Protein AF-A0A372QN12-F1 (afdb_monomer)

Radius of gyration: 16.67 Å; Cα contacts (8 Å, |Δi|>4): 231; chains: 1; bounding box: 39×37×42 Å

Sequence (155 aa):
MDAFFTNRSFSIEQLLEKCEKRAGGKKEFEKINFIVARPIGDNMINAGVFLIRNSDWARDFLRNGVQSRYDRANTGMREQQAMRDAIQLPNWKPNVLYLNRDDHTINTFPDRYIRGDFIVHYAPELGCPADPVLKGLSKLKMLEENPNANITLPF

Nearest PDB structures (foldseek):
  1n34-assembly1_G  TM=2.521E-01  e=4.345E+00  Thermus thermophilus

pLDDT: mean 91.07, std 6.33, range [67.12, 98.31]

Secondary structure (DSSP, 8-state):
--EEES-TTS-HHHHHHHHHHHHTSHHHHTT--EEEEE-TT-S--EEEEEEE-SSHHHHHIIIIIIGGGGGGTTSTTHHHHHHHHHTTSTTTGGGEEEEETT-TTT-B-GGG--TT-SEEE---SSS--HHHHHHHHHHHHHHHH-TT-------

Solvent-accessible surface area (backbone atoms only — not comparable to full-atom values): 8788 Å² total; per-residue (Å²): 134,50,61,48,78,69,25,86,87,63,50,72,64,61,48,49,53,54,51,21,57,73,51,71,28,65,82,48,32,72,57,45,42,36,38,36,34,22,46,68,100,50,93,53,51,45,67,92,43,67,51,70,46,95,46,71,67,48,56,46,40,50,55,67,34,30,56,67,35,55,80,22,70,87,37,88,65,20,67,38,44,20,43,42,61,32,46,68,37,84,91,43,32,83,26,49,45,70,38,58,60,58,34,48,73,55,48,21,46,35,82,70,61,55,94,76,35,31,24,39,34,60,80,65,96,72,79,81,62,57,68,37,47,54,52,33,52,52,52,52,53,48,37,76,79,34,76,81,63,88,76,81,37,58,114

Structure (mmCIF, N/CA/C/O backbone):
data_AF-A0A372QN12-F1
#
_entry.id   AF-A0A372QN12-F1
#
loop_
_atom_site.group_PDB
_atom_site.id
_atom_site.type_symbol
_atom_site.label_atom_id
_atom_site.label_alt_id
_atom_site.label_comp_id
_atom_site.label_asym_id
_atom_site.label_entity_id
_atom_site.label_seq_id
_atom_site.pdbx_PDB_ins_code
_atom_site.Cartn_x
_atom_site.Cartn_y
_atom_site.Cartn_z
_atom_site.occupancy
_atom_site.B_iso_or_equiv
_atom_site.auth_seq_id
_atom_site.auth_comp_id
_atom_site.auth_asym_id
_atom_site.auth_atom_id
_atom_site.pdbx_PDB_model_num
ATOM 1 N N . MET A 1 1 ? -2.305 5.601 -15.644 1.00 67.12 1 MET A N 1
ATOM 2 C CA . MET A 1 1 ? -1.976 4.511 -14.709 1.00 67.12 1 MET A CA 1
ATOM 3 C C . MET A 1 1 ? -0.519 4.683 -14.359 1.00 67.12 1 MET A C 1
ATOM 5 O O . MET A 1 1 ? 0.285 4.793 -15.274 1.00 67.12 1 MET A O 1
ATOM 9 N N . ASP A 1 2 ? -0.217 4.797 -13.080 1.00 89.81 2 ASP A N 1
ATOM 10 C CA . ASP A 1 2 ? 1.099 5.136 -12.542 1.00 89.81 2 ASP A CA 1
ATOM 11 C C . ASP A 1 2 ? 1.662 4.038 -11.621 1.00 89.81 2 ASP A C 1
ATOM 13 O O . ASP A 1 2 ? 2.842 4.050 -11.295 1.00 89.81 2 ASP A O 1
ATOM 17 N N . ALA A 1 3 ? 0.872 3.009 -11.306 1.00 93.25 3 ALA A N 1
ATOM 18 C CA . ALA A 1 3 ? 1.341 1.751 -10.734 1.00 93.25 3 ALA A CA 1
ATOM 19 C C . ALA A 1 3 ? 1.125 0.569 -11.690 1.00 93.25 3 ALA A C 1
ATOM 21 O O . ALA A 1 3 ? 0.107 0.499 -12.381 1.00 93.25 3 ALA A O 1
ATOM 22 N N . PHE A 1 4 ? 2.060 -0.382 -11.721 1.00 92.12 4 PHE A N 1
ATOM 23 C CA . PHE A 1 4 ? 1.946 -1.596 -12.533 1.00 92.12 4 PHE A CA 1
ATOM 24 C C . PHE A 1 4 ? 2.614 -2.808 -11.879 1.00 92.12 4 PHE A C 1
ATOM 26 O O . PHE A 1 4 ? 3.559 -2.685 -11.099 1.00 92.12 4 PHE A O 1
ATOM 33 N N . PHE A 1 5 ? 2.136 -4.001 -12.240 1.00 92.81 5 PHE A N 1
ATOM 34 C CA . PHE A 1 5 ? 2.718 -5.268 -11.801 1.00 92.81 5 PHE A CA 1
ATOM 35 C C . PHE A 1 5 ? 4.036 -5.554 -12.527 1.00 92.81 5 PHE A C 1
ATOM 37 O O . PHE A 1 5 ? 4.080 -5.581 -13.760 1.00 92.81 5 PHE A O 1
ATOM 44 N N . THR A 1 6 ? 5.090 -5.822 -11.761 1.00 92.25 6 THR A N 1
ATOM 45 C CA . THR A 1 6 ? 6.435 -6.143 -12.261 1.00 92.25 6 THR A CA 1
ATOM 46 C C . THR A 1 6 ? 6.765 -7.624 -12.159 1.00 92.25 6 THR A C 1
ATOM 48 O O . THR A 1 6 ? 7.463 -8.157 -13.019 1.00 92.25 6 THR A O 1
ATOM 51 N N . ASN A 1 7 ? 6.214 -8.318 -11.163 1.00 91.25 7 ASN A N 1
ATOM 52 C CA . ASN A 1 7 ? 6.353 -9.763 -11.010 1.00 91.25 7 ASN A CA 1
ATOM 53 C C . ASN A 1 7 ? 5.021 -10.462 -11.299 1.00 91.25 7 ASN A C 1
ATOM 55 O O . ASN A 1 7 ? 4.181 -10.618 -10.416 1.00 91.25 7 ASN A O 1
ATOM 59 N N . ARG A 1 8 ? 4.838 -10.904 -12.547 1.00 87.69 8 ARG A N 1
ATOM 60 C CA . ARG A 1 8 ? 3.616 -11.599 -12.995 1.00 87.69 8 ARG A CA 1
ATOM 61 C C . ARG A 1 8 ? 3.500 -13.042 -12.497 1.00 87.69 8 ARG A C 1
ATOM 63 O O . ARG A 1 8 ? 2.433 -13.631 -12.618 1.00 87.69 8 ARG A O 1
ATOM 70 N N . SER A 1 9 ? 4.578 -13.602 -11.952 1.00 90.00 9 SER A N 1
ATOM 71 C CA . SER A 1 9 ? 4.576 -14.942 -11.356 1.00 90.00 9 SER A CA 1
ATOM 72 C C . SER A 1 9 ? 4.168 -14.927 -9.882 1.00 90.00 9 SER A C 1
ATOM 74 O O . SER A 1 9 ? 3.930 -15.990 -9.315 1.00 90.00 9 SER A O 1
ATOM 76 N N . PHE A 1 10 ? 4.116 -13.747 -9.254 1.00 91.81 10 PHE A N 1
ATOM 77 C CA . PHE A 1 10 ? 3.639 -13.579 -7.886 1.00 91.81 10 PHE A CA 1
ATOM 78 C C . PHE A 1 10 ? 2.133 -13.308 -7.890 1.00 91.81 10 PHE A C 1
ATOM 80 O O . PHE A 1 10 ? 1.663 -12.446 -8.630 1.00 91.81 10 PHE A O 1
ATOM 87 N N . SER A 1 11 ? 1.370 -14.051 -7.090 1.00 93.62 11 SER A N 1
ATOM 88 C CA . SER A 1 11 ? -0.092 -13.931 -7.051 1.00 93.62 11 SER A CA 1
ATOM 89 C C . SER A 1 11 ? -0.590 -13.109 -5.858 1.00 93.62 11 SER A C 1
ATOM 91 O O . SER A 1 11 ? 0.124 -12.886 -4.876 1.00 93.62 11 SER A O 1
ATOM 93 N N . ILE A 1 12 ? -1.854 -12.678 -5.919 1.00 92.62 12 ILE A N 1
ATOM 94 C CA . ILE A 1 12 ? -2.515 -11.992 -4.799 1.00 92.62 12 ILE A CA 1
ATOM 95 C C . ILE A 1 12 ? -2.664 -12.928 -3.591 1.00 92.62 12 ILE A C 1
ATOM 97 O O . ILE A 1 12 ? -2.539 -12.490 -2.453 1.00 92.62 12 ILE A O 1
ATOM 101 N N . GLU A 1 13 ? -2.863 -14.223 -3.805 1.00 95.44 13 GLU A N 1
ATOM 102 C CA . GLU A 1 13 ? -2.923 -15.225 -2.738 1.00 95.44 13 GLU A CA 1
ATOM 103 C C . GLU A 1 13 ? -1.578 -15.326 -2.012 1.00 95.44 13 GLU A C 1
ATOM 105 O O . GLU A 1 13 ? -1.532 -15.248 -0.786 1.00 95.44 13 GLU A O 1
ATOM 110 N N . GLN A 1 14 ? -0.468 -15.389 -2.754 1.00 95.31 14 GLN A N 1
ATOM 111 C CA . GLN A 1 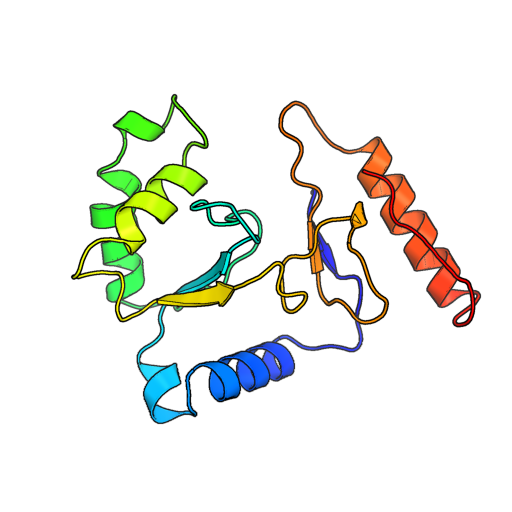14 ? 0.875 -15.397 -2.165 1.00 95.31 14 GLN A CA 1
ATOM 112 C C . GLN A 1 14 ? 1.185 -14.094 -1.416 1.00 95.31 14 GLN A C 1
ATOM 1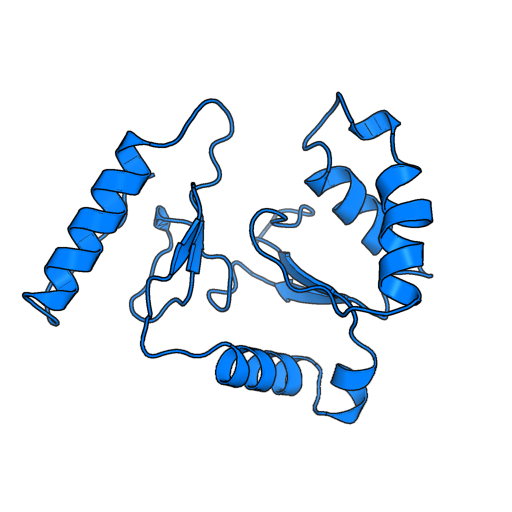14 O O . GLN A 1 14 ? 1.870 -14.102 -0.387 1.00 95.31 14 GLN A O 1
ATOM 119 N N . LEU A 1 15 ? 0.677 -12.961 -1.908 1.00 94.19 15 LEU A N 1
ATOM 120 C CA . LEU A 1 15 ? 0.717 -11.692 -1.191 1.00 94.19 15 LEU A CA 1
ATOM 121 C C . LEU A 1 15 ? -0.030 -11.789 0.150 1.00 94.19 15 LEU A C 1
ATOM 123 O O . LEU A 1 15 ? 0.532 -11.445 1.192 1.00 94.19 15 LEU A O 1
ATOM 127 N N . LEU A 1 16 ? -1.267 -12.286 0.141 1.00 95.50 16 LEU A N 1
ATOM 128 C CA . LEU A 1 16 ? -2.079 -12.437 1.348 1.00 95.50 16 LEU A CA 1
ATOM 129 C C . LEU A 1 16 ? -1.426 -13.389 2.357 1.00 95.50 16 LEU A C 1
ATOM 131 O O . LEU A 1 16 ? -1.386 -13.066 3.540 1.00 95.50 16 LEU A O 1
ATOM 135 N N . GLU A 1 17 ? -0.818 -14.490 1.909 1.00 95.94 17 GLU A N 1
ATOM 136 C CA . GLU A 1 17 ? -0.041 -15.391 2.772 1.00 95.94 17 GLU A CA 1
ATOM 137 C C . GLU A 1 17 ? 1.152 -14.686 3.436 1.00 95.94 17 GLU A C 1
ATOM 139 O O . GLU A 1 17 ? 1.435 -14.898 4.621 1.00 95.94 17 GLU A O 1
ATOM 144 N N . LYS A 1 18 ? 1.870 -13.822 2.701 1.00 94.31 18 LYS A N 1
ATOM 145 C CA . LYS A 1 18 ? 2.947 -13.003 3.284 1.00 94.31 18 LYS A CA 1
ATOM 146 C C . LYS A 1 18 ? 2.399 -12.026 4.322 1.00 94.31 18 LYS A C 1
ATOM 148 O O . LYS A 1 18 ? 3.007 -11.870 5.383 1.00 94.31 18 LYS A O 1
ATOM 153 N N . CYS A 1 19 ? 1.275 -11.373 4.037 1.00 95.44 19 CYS A N 1
ATOM 154 C CA . CYS A 1 19 ? 0.617 -10.467 4.975 1.00 95.44 19 CYS A CA 1
ATOM 155 C C . CYS A 1 19 ? 0.123 -11.199 6.229 1.00 95.44 19 CYS A C 1
ATOM 157 O O . CYS A 1 19 ? 0.317 -10.692 7.332 1.00 95.44 19 CYS A O 1
ATOM 159 N N . GLU A 1 20 ? -0.424 -12.407 6.085 1.00 97.06 20 GLU A N 1
ATOM 160 C CA . GLU A 1 20 ? -0.851 -13.247 7.204 1.00 97.06 20 GLU A CA 1
ATOM 161 C C . GLU A 1 20 ? 0.324 -13.575 8.129 1.00 97.06 20 GLU A C 1
ATOM 163 O O . GLU A 1 20 ? 0.251 -13.351 9.339 1.00 97.06 20 GLU A O 1
ATOM 168 N N . LYS A 1 21 ? 1.445 -14.037 7.561 1.00 95.38 21 LYS A N 1
ATOM 169 C CA . LYS A 1 21 ? 2.668 -14.319 8.329 1.00 95.38 21 LYS A CA 1
ATOM 170 C C . LYS A 1 21 ? 3.157 -13.079 9.080 1.00 95.38 21 LYS A C 1
ATOM 172 O O . LYS A 1 21 ? 3.487 -13.170 10.259 1.00 95.38 21 LYS A O 1
ATOM 177 N N . ARG A 1 22 ? 3.155 -11.910 8.429 1.00 93.56 22 ARG A N 1
ATOM 178 C CA . ARG A 1 22 ? 3.564 -10.628 9.036 1.00 93.56 22 ARG A CA 1
ATOM 179 C C . ARG A 1 22 ? 2.626 -10.152 10.141 1.00 93.56 22 ARG A C 1
ATOM 181 O O . ARG A 1 22 ? 3.092 -9.526 11.086 1.00 93.56 22 ARG A O 1
ATOM 188 N N . ALA A 1 23 ? 1.332 -10.439 10.032 1.00 95.06 23 ALA A N 1
ATOM 189 C CA . ALA A 1 23 ? 0.352 -10.103 11.059 1.00 95.06 23 ALA A CA 1
ATOM 190 C C . ALA A 1 23 ? 0.489 -10.970 12.326 1.00 95.06 23 ALA A C 1
ATOM 192 O O . ALA A 1 23 ? -0.131 -10.651 13.334 1.00 95.06 23 ALA A O 1
ATOM 193 N N . GLY A 1 24 ? 1.296 -12.039 12.298 1.00 96.38 24 GLY A N 1
ATOM 194 C CA . GLY A 1 24 ? 1.424 -12.999 13.401 1.00 96.38 24 GLY A CA 1
ATOM 195 C C . GLY A 1 24 ? 0.593 -14.273 13.210 1.00 96.38 24 GLY A C 1
ATOM 196 O O . GLY A 1 24 ? 0.359 -15.002 14.172 1.00 96.38 24 GLY A O 1
ATOM 197 N N . GLY A 1 25 ? 0.158 -14.555 11.979 1.00 97.44 25 GLY A N 1
ATOM 198 C CA . GLY A 1 25 ? -0.621 -15.737 11.610 1.00 97.44 25 GLY A CA 1
ATOM 199 C C . GLY A 1 25 ? -2.117 -15.461 11.441 1.00 97.44 25 GLY A C 1
ATOM 200 O O . GLY A 1 25 ? -2.617 -14.375 11.741 1.00 97.44 25 GLY A O 1
ATOM 201 N N . LYS A 1 26 ? -2.842 -16.482 10.967 1.00 97.44 26 LYS A N 1
ATOM 202 C CA . LYS A 1 26 ? -4.255 -16.407 10.562 1.00 97.44 26 LYS A CA 1
ATOM 203 C C . LYS A 1 26 ? -5.173 -15.654 11.526 1.00 97.44 26 LYS A C 1
ATOM 205 O O . LYS A 1 26 ? -5.888 -14.754 11.103 1.00 97.44 26 LYS A O 1
ATOM 210 N N . LYS A 1 27 ? -5.132 -15.979 12.824 1.00 97.69 27 LYS A N 1
ATOM 211 C CA . LYS A 1 27 ? -6.024 -15.373 13.834 1.00 97.69 27 LYS A CA 1
ATOM 212 C C . LYS A 1 27 ? -5.836 -13.862 13.978 1.00 97.69 27 LYS A C 1
ATOM 214 O O . LYS A 1 27 ? -6.807 -13.145 14.201 1.00 97.69 27 LYS A O 1
ATOM 219 N N . GLU A 1 28 ? -4.604 -13.375 13.872 1.00 97.69 28 GLU A N 1
ATOM 220 C CA . GLU A 1 28 ? -4.332 -11.937 13.930 1.00 97.69 28 GLU A CA 1
ATOM 221 C C . GLU A 1 28 ? -4.665 -11.271 12.594 1.00 97.69 28 GLU A C 1
ATOM 223 O O . GLU A 1 28 ? -5.274 -10.204 12.565 1.00 97.69 28 GLU A O 1
ATOM 228 N N . PHE A 1 29 ? -4.375 -11.946 11.480 1.00 97.75 29 PHE A N 1
ATOM 229 C CA . PHE A 1 29 ? -4.716 -11.460 10.147 1.00 97.75 29 PHE A CA 1
ATOM 230 C C . PHE A 1 29 ? -6.227 -11.315 9.919 1.00 97.75 29 PHE A C 1
ATOM 232 O O . PHE A 1 29 ? -6.679 -10.368 9.277 1.00 97.75 29 PHE A O 1
ATOM 239 N N . GLU A 1 30 ? -7.044 -12.191 10.503 1.00 96.94 30 GLU A N 1
ATOM 240 C CA . GLU A 1 30 ? -8.506 -12.088 10.473 1.00 96.94 30 GLU A CA 1
ATOM 241 C C . GLU A 1 30 ? -9.023 -10.776 11.088 1.00 96.94 30 GLU A C 1
ATOM 243 O O . GLU A 1 30 ? -10.086 -10.307 10.679 1.00 96.94 30 GLU A O 1
ATOM 248 N N . LYS A 1 31 ? -8.258 -10.129 11.977 1.00 97.38 31 LYS A N 1
ATOM 249 C CA . LYS A 1 31 ? -8.590 -8.818 12.560 1.00 97.38 31 LYS A CA 1
ATOM 250 C C . LYS A 1 31 ? -8.175 -7.644 11.664 1.00 97.38 31 LYS A C 1
ATOM 252 O O . LYS A 1 31 ? -8.663 -6.533 11.858 1.00 97.38 31 LYS A O 1
ATOM 257 N N . ILE A 1 32 ? -7.293 -7.857 10.688 1.00 98.31 32 ILE A N 1
ATOM 258 C CA . ILE A 1 32 ? -6.796 -6.806 9.795 1.00 98.31 32 ILE A CA 1
ATOM 259 C C . ILE A 1 32 ? -7.808 -6.525 8.681 1.00 98.31 32 ILE A C 1
ATOM 261 O O . ILE A 1 32 ? -8.190 -7.414 7.919 1.00 98.31 32 ILE A O 1
ATOM 265 N N . ASN A 1 33 ? -8.202 -5.261 8.549 1.00 98.25 33 ASN A N 1
ATOM 266 C CA . ASN A 1 33 ? -9.095 -4.782 7.495 1.00 98.25 33 ASN A CA 1
ATOM 267 C C . ASN A 1 33 ? -8.385 -3.908 6.458 1.00 98.25 33 ASN A C 1
ATOM 269 O O . ASN A 1 33 ? -8.903 -3.766 5.354 1.00 98.25 33 ASN A O 1
ATOM 273 N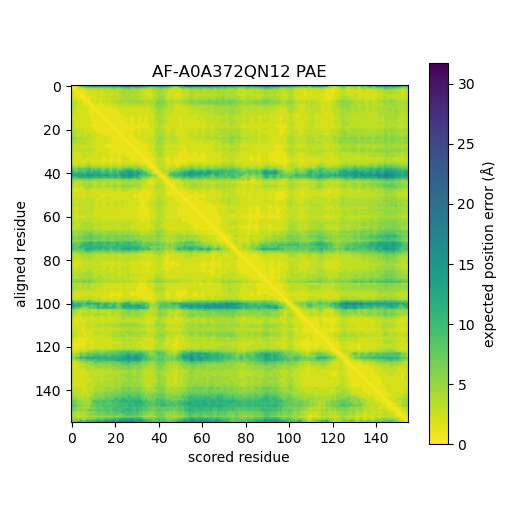 N . PHE A 1 34 ? -7.224 -3.340 6.785 1.00 97.94 34 PHE A N 1
ATOM 274 C CA . PHE A 1 34 ? -6.498 -2.434 5.901 1.00 97.94 34 PHE A CA 1
ATOM 275 C C . PHE A 1 34 ? -5.003 -2.754 5.898 1.00 97.94 34 PHE A C 1
ATOM 277 O O . PHE A 1 34 ? -4.393 -2.883 6.958 1.00 97.94 34 PHE A O 1
ATOM 284 N N . ILE A 1 35 ? -4.413 -2.899 4.714 1.00 96.75 35 ILE A N 1
ATOM 285 C CA . ILE A 1 35 ? -2.989 -3.190 4.523 1.00 96.75 35 ILE A CA 1
ATOM 286 C C . ILE A 1 35 ? -2.407 -2.100 3.639 1.00 96.75 35 ILE A C 1
ATOM 288 O O . ILE A 1 35 ? -2.868 -1.909 2.513 1.00 96.75 35 ILE A O 1
ATOM 292 N N . VAL A 1 36 ? -1.390 -1.404 4.137 1.00 95.19 36 VAL A N 1
ATOM 293 C CA . VAL A 1 36 ? -0.820 -0.250 3.442 1.00 95.19 36 VAL A CA 1
ATOM 294 C C . VAL A 1 36 ? 0.681 -0.135 3.680 1.00 95.19 36 VAL A C 1
ATOM 296 O O . VAL A 1 36 ? 1.180 -0.462 4.761 1.00 95.19 36 VAL A O 1
ATOM 299 N N . ALA A 1 37 ? 1.408 0.327 2.664 1.00 92.25 37 ALA A N 1
ATOM 300 C CA . ALA A 1 37 ? 2.836 0.594 2.767 1.00 92.25 37 ALA A CA 1
ATOM 301 C C . ALA A 1 37 ? 3.116 1.903 3.514 1.00 92.25 37 ALA A C 1
ATOM 303 O O . ALA A 1 37 ? 2.407 2.899 3.348 1.00 92.25 37 ALA A O 1
ATOM 304 N N . ARG A 1 38 ? 4.174 1.895 4.331 1.00 88.69 38 ARG A N 1
ATOM 305 C CA . ARG A 1 38 ? 4.673 3.073 5.045 1.00 88.69 38 ARG A CA 1
ATOM 306 C C . ARG A 1 38 ? 6.177 3.257 4.787 1.00 88.69 38 ARG A C 1
ATOM 308 O O . ARG A 1 38 ? 6.955 2.408 5.248 1.00 88.69 38 ARG A O 1
ATOM 315 N N . PRO A 1 39 ? 6.584 4.327 4.080 1.00 79.44 39 PRO A N 1
ATOM 316 C CA . PRO A 1 39 ? 7.984 4.563 3.750 1.00 79.44 39 PRO A CA 1
ATOM 317 C C . PRO A 1 39 ? 8.895 4.786 4.969 1.00 79.44 39 PRO A C 1
ATOM 319 O O . PRO A 1 39 ? 8.430 5.097 6.069 1.00 79.44 39 PRO A O 1
ATOM 322 N N . ILE A 1 40 ? 10.209 4.587 4.798 1.00 74.44 40 ILE A N 1
ATOM 323 C CA . ILE A 1 40 ? 11.205 4.879 5.848 1.00 74.44 40 ILE A CA 1
ATOM 324 C C . ILE A 1 40 ? 11.279 6.388 6.091 1.00 74.44 40 ILE A C 1
ATOM 326 O O . ILE A 1 40 ? 11.392 7.170 5.154 1.00 74.44 40 ILE A O 1
ATOM 330 N N . GLY A 1 41 ? 11.292 6.793 7.366 1.00 67.38 41 GLY A N 1
ATOM 331 C CA . GLY A 1 41 ? 11.560 8.182 7.760 1.00 67.38 41 GLY A CA 1
ATOM 332 C C . GLY A 1 41 ? 10.399 9.151 7.527 1.00 67.38 41 GLY A C 1
ATOM 333 O O . GLY A 1 41 ? 10.515 10.315 7.897 1.00 67.38 41 GLY A O 1
ATOM 334 N N . ASP A 1 42 ? 9.278 8.668 6.993 1.00 71.69 42 ASP A N 1
ATOM 335 C CA . ASP A 1 42 ? 8.070 9.447 6.758 1.00 71.69 42 ASP A CA 1
ATOM 336 C C . ASP A 1 42 ? 6.909 8.900 7.610 1.00 71.69 42 ASP A C 1
ATOM 338 O O . ASP A 1 42 ? 6.728 7.691 7.788 1.00 71.69 42 ASP A O 1
ATOM 342 N N . ASN A 1 43 ? 6.126 9.811 8.190 1.00 75.56 43 ASN A N 1
ATOM 343 C CA . ASN A 1 43 ? 4.903 9.465 8.910 1.00 75.56 43 ASN A CA 1
ATOM 344 C C . ASN A 1 43 ? 3.709 9.231 7.969 1.00 75.56 43 ASN A C 1
ATOM 346 O O . ASN A 1 43 ? 2.639 8.828 8.439 1.00 75.56 43 ASN A O 1
ATOM 350 N N . MET A 1 44 ? 3.891 9.484 6.673 1.00 86.81 44 MET A N 1
ATOM 351 C CA . MET A 1 44 ? 2.916 9.250 5.623 1.00 86.81 44 MET A CA 1
ATOM 352 C C . MET A 1 44 ? 2.786 7.767 5.280 1.00 86.81 44 MET A C 1
ATOM 354 O O . MET A 1 44 ? 3.672 6.967 5.546 1.00 86.81 44 MET A O 1
ATOM 358 N N . ILE A 1 45 ? 1.662 7.392 4.682 1.00 91.44 45 ILE A N 1
ATOM 359 C CA . ILE A 1 45 ? 1.467 6.097 4.014 1.00 91.44 45 ILE A CA 1
ATOM 360 C C . ILE A 1 45 ? 1.561 6.295 2.502 1.00 91.44 45 ILE A C 1
ATOM 362 O O . ILE A 1 45 ? 1.439 7.425 2.046 1.00 91.44 45 ILE A O 1
ATOM 366 N N . ASN A 1 46 ? 1.695 5.220 1.727 1.00 88.19 46 ASN A N 1
ATOM 367 C CA . ASN A 1 46 ? 1.470 5.274 0.283 1.00 88.19 46 ASN A CA 1
ATOM 368 C C . ASN A 1 46 ? 0.071 4.730 -0.044 1.00 88.19 46 ASN A C 1
ATOM 370 O O . ASN A 1 46 ? -0.167 3.525 0.044 1.00 88.19 46 ASN A O 1
ATOM 374 N N . ALA A 1 47 ? -0.854 5.626 -0.393 1.00 87.12 47 ALA A N 1
ATOM 375 C CA . ALA A 1 47 ? -2.248 5.286 -0.674 1.00 87.12 47 ALA A CA 1
ATOM 376 C C . ALA A 1 47 ? -2.520 4.956 -2.154 1.00 87.12 47 ALA A C 1
ATOM 378 O O . ALA A 1 47 ? -3.651 4.616 -2.488 1.00 87.12 47 ALA A O 1
ATOM 379 N N . GLY A 1 48 ? -1.517 5.003 -3.038 1.00 90.00 48 GLY A N 1
ATOM 380 C CA . GLY A 1 48 ? -1.713 4.615 -4.442 1.00 90.00 48 GLY A CA 1
ATOM 381 C C . GLY A 1 48 ? -1.893 3.107 -4.637 1.00 90.00 48 GLY A C 1
ATOM 382 O O . GLY A 1 48 ? -2.558 2.680 -5.577 1.00 90.00 48 GLY A O 1
ATOM 383 N N . VAL A 1 49 ? -1.363 2.288 -3.718 1.00 92.88 49 VAL A N 1
ATOM 384 C CA . VAL A 1 49 ? -1.592 0.835 -3.691 1.00 92.88 49 VAL A CA 1
ATOM 385 C C . VAL A 1 49 ? -1.779 0.367 -2.252 1.00 92.88 49 VAL A C 1
ATOM 387 O O . VAL A 1 49 ? -0.864 0.463 -1.431 1.00 92.88 49 VAL A O 1
ATOM 390 N N . PHE A 1 50 ? -2.960 -0.173 -1.960 1.00 95.19 50 PHE A N 1
ATOM 391 C CA . PHE A 1 50 ? -3.325 -0.760 -0.671 1.00 95.19 50 PHE A CA 1
ATOM 392 C C . PHE A 1 50 ? -4.340 -1.892 -0.856 1.00 95.19 50 PHE A C 1
ATOM 394 O O . PHE A 1 50 ? -4.950 -2.032 -1.916 1.00 95.19 50 PHE A O 1
ATOM 401 N N . LEU A 1 51 ? -4.565 -2.674 0.201 1.00 96.75 51 LEU A N 1
ATOM 402 C CA . LEU A 1 51 ? -5.656 -3.647 0.268 1.00 96.75 51 LEU A CA 1
ATOM 403 C C . LEU A 1 51 ? -6.629 -3.255 1.375 1.00 96.75 51 LEU A C 1
ATOM 405 O O . LEU A 1 51 ? -6.214 -2.956 2.495 1.00 96.75 51 LEU A O 1
ATOM 409 N N . ILE A 1 52 ? -7.925 -3.300 1.076 1.00 97.56 52 ILE A N 1
ATOM 410 C CA . ILE A 1 52 ? -8.985 -3.084 2.058 1.00 97.56 52 ILE A CA 1
ATOM 411 C C . ILE A 1 52 ? -10.000 -4.223 1.982 1.00 97.56 52 ILE A C 1
ATOM 413 O O . ILE A 1 52 ? -10.485 -4.580 0.908 1.00 97.56 52 ILE A O 1
ATOM 417 N N . ARG A 1 53 ? -10.304 -4.830 3.129 1.00 97.44 53 ARG A N 1
ATOM 418 C CA . ARG A 1 53 ? -11.312 -5.885 3.230 1.00 97.44 53 ARG A CA 1
ATOM 419 C C . ARG A 1 53 ? -12.695 -5.267 3.055 1.00 97.44 53 ARG A C 1
ATOM 421 O O . ARG A 1 53 ? -12.998 -4.252 3.670 1.00 97.44 53 ARG A O 1
ATOM 428 N N . ASN A 1 54 ? -13.568 -5.908 2.283 1.00 97.81 54 ASN A N 1
ATOM 429 C CA . ASN A 1 54 ? -14.983 -5.545 2.284 1.00 97.81 54 ASN A CA 1
ATOM 430 C C . ASN A 1 54 ? -15.613 -5.965 3.622 1.00 97.81 54 ASN A C 1
ATOM 432 O O . ASN A 1 54 ? -15.887 -7.144 3.841 1.00 97.81 54 ASN A O 1
ATOM 436 N N . SER A 1 55 ? -15.783 -5.009 4.530 1.00 97.62 55 SER A N 1
ATOM 437 C CA . SER A 1 55 ? -16.319 -5.219 5.874 1.00 97.62 55 SER A CA 1
ATOM 438 C C . SER A 1 55 ? -17.048 -3.972 6.371 1.00 97.62 55 SER A C 1
ATOM 440 O O . SER A 1 55 ? -16.879 -2.879 5.821 1.00 97.62 55 SER A O 1
ATOM 442 N N . ASP A 1 56 ? -17.834 -4.118 7.439 1.00 98.00 56 ASP A N 1
ATOM 443 C CA . ASP A 1 56 ? -18.473 -2.973 8.098 1.00 98.00 56 ASP A CA 1
ATOM 444 C C . ASP A 1 56 ? -17.435 -1.982 8.626 1.00 98.00 56 ASP A C 1
ATOM 446 O O . ASP A 1 56 ? -17.607 -0.776 8.470 1.00 98.00 56 ASP A O 1
ATOM 450 N N . TRP A 1 57 ? -16.302 -2.488 9.128 1.00 97.81 57 TRP A N 1
ATOM 451 C CA . TRP A 1 57 ? -15.164 -1.658 9.521 1.00 97.81 57 TRP A CA 1
ATOM 452 C C . TRP A 1 57 ? -14.681 -0.779 8.366 1.00 97.81 57 TRP A C 1
ATOM 454 O O . TRP A 1 57 ? -14.472 0.411 8.560 1.00 97.81 57 TRP A O 1
ATOM 464 N N . ALA A 1 58 ? -14.527 -1.328 7.155 1.00 97.94 58 ALA A N 1
ATOM 465 C CA . ALA A 1 58 ? -14.033 -0.561 6.010 1.00 97.94 58 ALA A CA 1
ATOM 466 C C . ALA A 1 58 ? -15.031 0.510 5.561 1.00 97.94 58 ALA A C 1
ATOM 468 O O . ALA A 1 58 ? -14.639 1.627 5.227 1.00 97.94 58 ALA A O 1
ATOM 469 N N . ARG A 1 59 ? -16.329 0.188 5.586 1.00 98.12 59 ARG A N 1
ATOM 470 C CA . ARG A 1 59 ? -17.397 1.150 5.276 1.00 98.12 59 ARG A CA 1
ATOM 471 C C . ARG A 1 59 ? -17.404 2.302 6.276 1.00 98.12 59 ARG A C 1
ATOM 473 O O . ARG A 1 59 ? -17.494 3.459 5.868 1.00 98.12 59 ARG A O 1
ATOM 480 N N . ASP A 1 60 ? -17.277 1.979 7.560 1.00 98.00 60 ASP A N 1
ATOM 481 C CA . ASP A 1 60 ? -17.218 2.956 8.642 1.00 98.00 60 ASP A CA 1
ATOM 482 C C . ASP A 1 60 ? -15.931 3.793 8.571 1.00 98.00 60 ASP A C 1
ATOM 484 O O . ASP A 1 60 ? -15.983 5.018 8.642 1.00 98.00 60 ASP A O 1
ATOM 488 N N . PHE A 1 61 ? -14.784 3.166 8.302 1.00 97.56 61 PHE A N 1
ATOM 489 C CA . PHE A 1 61 ? -13.501 3.845 8.115 1.00 97.56 61 PHE A CA 1
ATOM 490 C C . PHE A 1 61 ? -13.558 4.863 6.973 1.00 97.56 61 PHE A C 1
ATOM 492 O O . PHE A 1 61 ? -13.154 6.011 7.151 1.00 97.56 61 PHE A O 1
ATOM 499 N N . LEU A 1 62 ? -14.102 4.490 5.812 1.00 96.50 62 LEU A N 1
ATOM 500 C CA . LEU A 1 62 ? -14.217 5.407 4.676 1.00 96.50 62 LEU A CA 1
ATOM 501 C C . LEU A 1 62 ? -15.168 6.577 4.973 1.00 96.50 62 LEU A C 1
ATOM 503 O O . LEU A 1 62 ? -14.844 7.718 4.646 1.00 96.50 62 LEU A O 1
ATOM 507 N N . ARG A 1 63 ? -16.315 6.320 5.613 1.00 96.38 63 ARG A N 1
ATOM 508 C CA . ARG A 1 63 ? -17.331 7.348 5.896 1.00 96.38 63 ARG A CA 1
ATOM 509 C C . ARG A 1 63 ? -16.955 8.257 7.066 1.00 96.38 63 ARG A C 1
ATOM 511 O O . ARG A 1 63 ? -17.023 9.475 6.963 1.00 96.38 63 ARG A O 1
ATOM 518 N N . ASN A 1 64 ? -16.574 7.671 8.189 1.00 96.38 64 ASN A N 1
ATOM 519 C CA . ASN A 1 64 ? -16.399 8.386 9.450 1.00 96.38 64 ASN A CA 1
ATOM 520 C C . ASN A 1 64 ? -14.924 8.644 9.781 1.00 96.38 64 ASN A C 1
ATOM 522 O O . ASN A 1 64 ? -14.623 9.568 10.535 1.00 96.38 64 ASN A O 1
ATOM 526 N N . GLY A 1 65 ? -13.993 7.887 9.197 1.00 94.75 65 GLY A N 1
ATOM 527 C CA . GLY A 1 65 ? -12.555 8.147 9.290 1.00 94.75 65 GLY A CA 1
ATOM 528 C C . GLY A 1 65 ? -12.045 9.082 8.192 1.00 94.75 65 GLY A C 1
ATOM 529 O O . GLY A 1 65 ? -11.488 10.131 8.493 1.00 94.75 65 GLY A O 1
ATOM 530 N N . VAL A 1 66 ? -12.226 8.709 6.922 1.00 95.12 66 VAL A N 1
ATOM 531 C CA . VAL A 1 66 ? -11.628 9.421 5.777 1.00 95.12 66 VAL A CA 1
ATOM 532 C C . VAL A 1 66 ? -12.476 10.617 5.342 1.00 95.12 66 VAL A C 1
ATOM 534 O O . VAL A 1 66 ? -11.967 11.733 5.294 1.00 95.12 66 VAL A O 1
ATOM 537 N N . GLN A 1 67 ? -13.768 10.425 5.053 1.00 94.25 67 GLN A N 1
ATOM 538 C CA . GLN A 1 67 ? -14.638 11.515 4.577 1.00 94.25 67 GLN A CA 1
ATOM 539 C C . GLN A 1 67 ? -14.869 12.612 5.626 1.00 94.25 67 GLN A C 1
ATOM 541 O O . GLN A 1 67 ? -15.082 13.765 5.257 1.00 94.25 67 GLN A O 1
ATOM 546 N N . SER A 1 68 ? -14.774 12.293 6.921 1.00 92.69 68 SER A N 1
ATOM 547 C CA . SER A 1 68 ? -14.839 13.301 7.991 1.00 92.69 68 SER A CA 1
ATOM 548 C C . SER A 1 68 ? -13.666 14.287 7.946 1.00 92.69 68 SER A C 1
ATOM 550 O O . SER A 1 68 ? -13.779 15.400 8.456 1.00 92.69 68 SER A O 1
ATOM 552 N N . ARG A 1 69 ? -12.565 13.923 7.273 1.00 90.81 69 ARG A N 1
ATOM 553 C CA . ARG A 1 69 ? -11.394 14.772 7.027 1.00 90.81 69 ARG A CA 1
ATOM 554 C C . ARG A 1 69 ? -11.499 15.540 5.716 1.00 90.81 69 ARG A C 1
ATOM 556 O O . ARG A 1 69 ? -10.535 15.655 4.960 1.00 90.81 69 ARG A O 1
ATOM 563 N N . TYR A 1 70 ? -12.681 16.093 5.447 1.00 88.25 70 TYR A N 1
ATOM 564 C CA . TYR A 1 70 ? -12.930 16.924 4.269 1.00 88.25 70 TYR A CA 1
ATOM 565 C C . TYR A 1 70 ? -12.013 18.161 4.218 1.00 88.25 70 TYR A C 1
ATOM 567 O O . TYR A 1 70 ? -11.721 18.665 3.136 1.00 88.25 70 TYR A O 1
ATOM 575 N N . ASP A 1 71 ? -11.472 18.597 5.364 1.00 90.88 71 ASP A N 1
ATOM 576 C CA . ASP A 1 71 ? -10.405 19.606 5.451 1.00 90.88 71 ASP A CA 1
ATOM 577 C C . ASP A 1 71 ? -9.189 19.266 4.572 1.00 90.88 71 ASP A C 1
ATOM 579 O O . ASP A 1 71 ? -8.531 20.155 4.024 1.00 90.88 71 ASP A O 1
ATOM 583 N N . ARG A 1 72 ? -8.918 17.970 4.382 1.00 88.88 72 ARG A N 1
ATOM 584 C CA . ARG A 1 72 ? -7.831 17.466 3.542 1.00 88.88 72 ARG A CA 1
ATOM 585 C C . ARG A 1 72 ? -8.184 17.402 2.061 1.00 88.88 72 ARG A C 1
ATOM 587 O O . ARG A 1 72 ? -7.273 17.304 1.257 1.00 88.88 72 ARG A O 1
ATOM 594 N N . ALA A 1 73 ? -9.449 17.511 1.649 1.00 84.31 73 ALA A N 1
ATOM 595 C CA . ALA A 1 73 ? -9.836 17.322 0.244 1.00 84.31 73 ALA A CA 1
ATOM 596 C C . ALA A 1 73 ? -9.082 18.252 -0.730 1.00 84.31 73 ALA A C 1
ATOM 598 O O . ALA A 1 73 ? -8.759 17.853 -1.846 1.00 84.31 73 ALA A O 1
ATOM 599 N N . ASN A 1 74 ? -8.755 19.469 -0.282 1.00 83.50 74 ASN A N 1
ATOM 600 C CA . ASN A 1 74 ? -8.063 20.481 -1.083 1.00 83.50 74 ASN A CA 1
ATOM 601 C C . ASN A 1 74 ? -6.699 20.898 -0.505 1.00 83.50 74 ASN A C 1
ATOM 603 O O . ASN A 1 74 ? -6.114 21.870 -0.976 1.00 83.50 74 ASN A O 1
ATOM 607 N N . THR A 1 75 ? -6.194 20.212 0.526 1.00 84.50 75 THR A N 1
ATOM 608 C CA . THR A 1 75 ? -4.952 20.596 1.218 1.00 84.50 75 THR A CA 1
ATOM 609 C C . THR A 1 75 ? -4.073 19.387 1.535 1.00 84.50 75 THR A C 1
ATOM 611 O O . THR A 1 75 ? -4.559 18.274 1.729 1.00 84.50 75 THR A O 1
ATOM 614 N N . GLY A 1 76 ? -2.756 19.601 1.603 1.00 83.88 76 GLY A N 1
ATOM 615 C CA . GLY A 1 76 ? -1.795 18.534 1.888 1.00 83.88 76 GLY A CA 1
ATOM 616 C C . GLY A 1 76 ? -1.819 17.406 0.849 1.00 83.88 76 GLY A C 1
ATOM 617 O O . GLY A 1 76 ? -2.122 17.643 -0.319 1.00 83.88 76 GLY A O 1
ATOM 618 N N . MET A 1 77 ? -1.539 16.172 1.281 1.00 85.19 77 MET A N 1
ATOM 619 C CA . MET A 1 77 ? -1.551 14.978 0.411 1.00 85.19 77 MET A CA 1
ATOM 620 C C . MET A 1 77 ? -2.957 14.365 0.275 1.00 85.19 77 MET A C 1
ATOM 622 O O . MET A 1 77 ? -3.098 13.159 0.105 1.00 85.19 77 MET A O 1
ATOM 626 N N . ARG A 1 78 ? -4.008 15.184 0.412 1.00 90.75 78 ARG A N 1
ATOM 627 C CA . ARG A 1 78 ? -5.406 14.829 0.133 1.00 90.75 78 ARG A CA 1
ATOM 628 C C . ARG A 1 78 ? -5.879 13.544 0.816 1.00 90.75 78 ARG A C 1
ATOM 630 O O . ARG A 1 78 ? -5.805 13.437 2.043 1.00 90.75 78 ARG A O 1
ATOM 637 N N . GLU A 1 79 ? -6.397 12.584 0.054 1.00 91.75 79 GLU A N 1
ATOM 638 C CA . GLU A 1 79 ? -6.940 11.329 0.562 1.00 91.75 79 GLU A CA 1
ATOM 639 C C . GLU A 1 79 ? -5.879 10.496 1.281 1.00 91.75 79 GLU A C 1
ATOM 641 O O . GLU A 1 79 ? -6.180 9.921 2.325 1.00 91.75 79 GLU A O 1
ATOM 646 N N . GLN A 1 80 ? -4.629 10.502 0.806 1.00 92.81 80 GLN A N 1
ATOM 647 C CA . GLN A 1 80 ? -3.523 9.818 1.470 1.00 92.81 80 GLN A CA 1
ATOM 648 C C . GLN A 1 80 ? -3.309 10.358 2.886 1.00 92.81 80 GLN A C 1
ATOM 650 O O . GLN A 1 80 ? -3.174 9.588 3.841 1.00 92.81 80 GLN A O 1
ATOM 655 N N . GLN A 1 81 ? -3.330 11.683 3.049 1.00 93.06 81 GLN A N 1
ATOM 656 C CA . GLN A 1 81 ? -3.192 12.300 4.366 1.00 93.06 81 GLN A CA 1
ATOM 657 C C . GLN A 1 81 ? -4.437 12.104 5.236 1.00 93.06 81 GLN A C 1
ATOM 659 O O . GLN A 1 81 ? -4.300 11.867 6.435 1.00 93.06 81 GLN A O 1
ATOM 664 N N . ALA A 1 82 ? -5.638 12.162 4.655 1.00 94.94 82 ALA A N 1
ATOM 665 C CA . ALA A 1 82 ? -6.881 11.871 5.366 1.00 94.94 82 ALA A CA 1
ATOM 666 C C . ALA A 1 82 ? -6.886 10.439 5.925 1.00 94.94 82 ALA A C 1
ATOM 668 O O . ALA A 1 82 ? -7.141 10.236 7.113 1.00 94.94 82 ALA A O 1
ATOM 669 N N . MET A 1 83 ? -6.525 9.458 5.092 1.00 95.81 83 MET A N 1
ATOM 670 C CA . MET A 1 83 ? -6.374 8.062 5.495 1.00 95.81 83 MET A CA 1
ATOM 671 C C . MET A 1 83 ? -5.310 7.917 6.579 1.00 95.81 83 MET A C 1
ATOM 673 O O . MET A 1 83 ? -5.589 7.298 7.604 1.00 95.81 83 MET A O 1
ATOM 677 N N . ARG A 1 84 ? -4.129 8.525 6.397 1.00 94.31 84 ARG A N 1
ATOM 678 C CA . ARG A 1 84 ? -3.034 8.497 7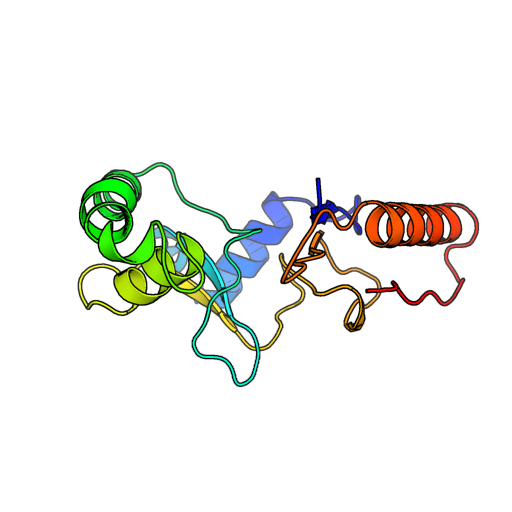.377 1.00 94.31 84 ARG A CA 1
ATOM 679 C C . ARG A 1 84 ? -3.450 9.044 8.735 1.00 94.31 84 ARG A C 1
ATOM 681 O O . ARG A 1 84 ? -3.124 8.444 9.755 1.00 94.31 84 ARG A O 1
ATOM 688 N N . ASP A 1 85 ? -4.126 10.187 8.759 1.00 93.69 85 ASP A N 1
ATOM 689 C CA . ASP A 1 85 ? -4.562 10.803 10.008 1.00 93.69 85 ASP A CA 1
ATOM 690 C C . ASP A 1 85 ? -5.629 9.932 10.698 1.00 93.69 85 ASP A C 1
ATOM 692 O O . ASP A 1 85 ? -5.582 9.749 11.914 1.00 93.69 85 ASP A O 1
ATOM 696 N N . ALA A 1 86 ? -6.560 9.347 9.935 1.00 94.69 86 ALA A N 1
ATOM 697 C CA . ALA A 1 86 ? -7.603 8.482 10.477 1.00 94.69 86 ALA A CA 1
ATOM 698 C C . ALA A 1 86 ? -7.018 7.208 11.110 1.00 94.69 86 ALA A C 1
ATOM 700 O O . ALA A 1 86 ? -7.294 6.913 12.269 1.00 94.69 86 ALA A O 1
ATOM 701 N N . ILE A 1 87 ? -6.140 6.481 10.415 1.00 94.81 87 ILE A N 1
ATOM 702 C CA . ILE A 1 87 ? -5.570 5.211 10.912 1.00 94.81 87 ILE A CA 1
ATOM 703 C C . ILE A 1 87 ? -4.640 5.351 12.130 1.00 94.81 87 ILE A C 1
ATOM 705 O O . ILE A 1 87 ? -4.181 4.343 12.673 1.00 94.81 87 ILE A O 1
ATOM 709 N N . GLN A 1 88 ? -4.348 6.576 12.574 1.00 92.88 88 GLN A N 1
ATOM 710 C CA . GLN A 1 88 ? -3.644 6.832 13.832 1.00 92.88 88 GLN A CA 1
ATOM 711 C C . GLN A 1 88 ? -4.575 6.817 15.050 1.00 92.88 88 GLN A C 1
ATOM 713 O O . GLN A 1 88 ? -4.093 6.635 16.172 1.00 92.88 88 GLN A O 1
ATOM 718 N N . LEU A 1 89 ? -5.887 6.973 14.848 1.00 94.62 89 LEU A N 1
ATOM 719 C CA . LEU A 1 89 ? -6.861 7.008 15.933 1.00 94.62 89 LEU A CA 1
ATOM 720 C C . LEU A 1 89 ? -7.091 5.607 16.534 1.00 94.62 89 LEU A C 1
ATOM 722 O O . LEU A 1 89 ? -7.044 4.608 15.806 1.00 94.62 89 LEU A O 1
ATOM 726 N N . PRO A 1 90 ? -7.372 5.506 17.850 1.00 95.12 90 PRO A N 1
ATOM 727 C CA . PRO A 1 90 ? -7.468 4.222 18.553 1.00 95.12 90 PRO A CA 1
ATOM 728 C C . PRO A 1 90 ? -8.518 3.248 18.008 1.00 95.12 90 PRO A C 1
ATOM 730 O O . PRO A 1 90 ? -8.346 2.042 18.136 1.00 95.12 90 PRO A O 1
ATOM 733 N N . ASN A 1 91 ? -9.592 3.751 17.401 1.00 94.44 91 ASN A N 1
ATOM 734 C CA . ASN A 1 91 ? -10.672 2.941 16.839 1.00 94.44 91 ASN A CA 1
ATOM 735 C C . ASN A 1 91 ? -10.325 2.317 15.475 1.00 94.44 91 ASN A C 1
ATOM 737 O O . ASN A 1 91 ? -10.917 1.309 15.100 1.00 94.44 91 ASN A O 1
ATOM 741 N N . TRP A 1 92 ? -9.360 2.883 14.745 1.00 96.50 92 TRP A N 1
ATOM 742 C CA . TRP A 1 92 ? -8.960 2.395 13.422 1.00 96.50 92 TRP A CA 1
ATOM 743 C C . TRP A 1 92 ? -7.644 1.621 13.466 1.00 96.50 92 TRP A C 1
ATOM 745 O O . TRP A 1 92 ? -7.521 0.551 12.871 1.00 96.50 92 TRP A O 1
ATOM 755 N N . LYS A 1 93 ? -6.664 2.141 14.210 1.00 95.75 93 LYS A N 1
ATOM 756 C CA . LYS A 1 93 ? -5.287 1.637 14.259 1.00 95.75 93 LYS A CA 1
ATOM 757 C C . LYS A 1 93 ? -5.149 0.118 14.475 1.00 95.75 93 LYS A C 1
ATOM 759 O O . LYS A 1 93 ? -4.302 -0.467 13.801 1.00 95.75 93 LYS A O 1
ATOM 764 N N . PRO A 1 94 ? -5.930 -0.548 15.353 1.00 96.50 94 PRO A N 1
ATOM 765 C CA . PRO A 1 94 ? -5.770 -1.982 15.610 1.00 96.50 94 PRO A CA 1
ATOM 766 C C . PRO A 1 94 ? -6.060 -2.887 14.404 1.00 96.50 94 PRO A C 1
ATOM 768 O O . PRO A 1 94 ? -5.601 -4.0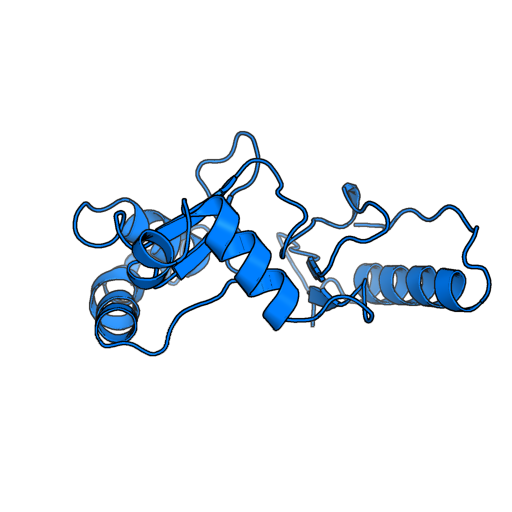24 14.377 1.00 96.50 94 PRO A O 1
ATOM 771 N N . ASN A 1 95 ? -6.809 -2.407 13.408 1.00 97.62 95 ASN A N 1
ATOM 772 C CA . ASN A 1 95 ? -7.204 -3.186 12.231 1.00 97.62 95 ASN A CA 1
ATOM 773 C C . ASN A 1 95 ? -6.318 -2.912 11.004 1.00 97.62 95 ASN A C 1
ATOM 775 O O . ASN A 1 95 ? -6.678 -3.300 9.888 1.00 97.62 95 ASN A O 1
ATOM 779 N N . VAL A 1 96 ? -5.180 -2.237 11.192 1.00 97.00 96 VAL A N 1
ATOM 780 C CA . VAL A 1 96 ? -4.273 -1.837 10.112 1.00 97.00 96 VAL A CA 1
ATOM 781 C C . VAL A 1 96 ? -2.960 -2.606 10.194 1.00 97.00 96 VAL A C 1
ATOM 783 O O . VAL A 1 96 ? -2.265 -2.570 11.209 1.00 97.00 96 VAL A O 1
ATOM 786 N N . LEU A 1 97 ? -2.586 -3.254 9.093 1.00 96.00 97 LEU A N 1
ATOM 787 C CA . LEU A 1 97 ? -1.261 -3.829 8.901 1.00 96.00 97 LEU A CA 1
ATOM 788 C C . LEU A 1 97 ? -0.397 -2.855 8.097 1.00 96.00 97 LEU A C 1
ATOM 790 O O . LEU A 1 97 ? -0.619 -2.634 6.907 1.00 96.00 97 LEU A O 1
ATOM 794 N N . TYR A 1 98 ? 0.623 -2.308 8.753 1.00 93.62 98 TYR A N 1
ATOM 795 C CA . TYR A 1 98 ? 1.612 -1.455 8.104 1.00 93.62 98 TYR A CA 1
ATOM 796 C C . TYR A 1 98 ? 2.747 -2.292 7.519 1.00 93.62 98 TYR A C 1
ATOM 798 O O . TYR A 1 98 ? 3.497 -2.947 8.249 1.00 93.62 98 TYR A O 1
ATOM 806 N N . LEU A 1 99 ? 2.924 -2.205 6.205 1.00 92.00 99 LEU A N 1
ATOM 807 C CA . LEU A 1 99 ? 4.101 -2.711 5.511 1.00 92.00 99 LEU A CA 1
ATOM 808 C C . LEU A 1 99 ? 5.194 -1.641 5.605 1.00 92.00 99 LEU A C 1
ATOM 810 O O . LEU A 1 99 ? 5.313 -0.745 4.773 1.00 92.00 99 LEU A O 1
ATOM 814 N N . ASN A 1 100 ? 5.904 -1.669 6.731 1.00 84.25 100 ASN A N 1
ATOM 815 C CA . ASN A 1 100 ? 6.871 -0.645 7.109 1.00 84.25 100 ASN A CA 1
ATOM 816 C C . ASN A 1 100 ? 8.197 -0.787 6.371 1.00 84.25 100 ASN A C 1
ATOM 818 O O . ASN A 1 100 ? 8.659 -1.900 6.148 1.00 84.25 100 ASN A O 1
ATOM 822 N N . ARG A 1 101 ? 8.878 0.352 6.231 1.00 73.25 101 ARG A N 1
ATOM 823 C CA . ARG A 1 101 ? 10.273 0.470 5.802 1.00 73.25 101 ARG A CA 1
ATOM 824 C C . ARG A 1 101 ? 10.494 0.157 4.327 1.00 73.25 101 ARG A C 1
ATOM 826 O O . ARG A 1 101 ? 11.320 -0.688 4.003 1.00 73.25 101 ARG A O 1
ATOM 833 N N . ASP A 1 102 ? 9.760 0.861 3.468 1.00 71.44 102 ASP A N 1
ATOM 834 C CA . ASP A 1 102 ? 9.879 0.708 2.010 1.00 71.44 102 ASP A CA 1
ATOM 835 C C . ASP A 1 102 ? 9.695 -0.747 1.590 1.00 71.44 102 ASP A C 1
ATOM 837 O O . ASP A 1 102 ? 10.430 -1.311 0.788 1.00 71.44 102 ASP A O 1
ATOM 841 N N . ASP A 1 103 ? 8.716 -1.382 2.226 1.00 78.12 103 ASP A N 1
ATOM 842 C CA . ASP A 1 103 ? 8.487 -2.794 2.067 1.00 78.12 103 ASP A CA 1
ATOM 843 C C . ASP A 1 103 ? 8.047 -3.112 0.635 1.00 78.12 103 ASP A C 1
ATOM 845 O O . ASP A 1 103 ? 6.949 -2.763 0.201 1.00 78.12 103 ASP A O 1
ATOM 849 N N . HIS A 1 104 ? 8.897 -3.850 -0.067 1.00 87.56 104 HIS A N 1
ATOM 850 C CA . HIS A 1 104 ? 8.765 -4.203 -1.480 1.00 87.56 104 HIS A CA 1
ATOM 851 C C . HIS A 1 104 ? 7.607 -5.175 -1.805 1.00 87.56 104 HIS A C 1
ATOM 853 O O . HIS A 1 104 ? 7.537 -5.769 -2.883 1.00 87.56 104 HIS A O 1
ATOM 859 N N . THR A 1 105 ? 6.694 -5.405 -0.858 1.00 86.00 105 THR A N 1
ATOM 860 C CA . THR A 1 105 ? 5.648 -6.426 -0.987 1.00 86.00 105 THR A CA 1
ATOM 861 C C . THR A 1 105 ? 4.513 -5.991 -1.914 1.00 86.00 105 THR A C 1
ATOM 863 O O . THR A 1 105 ? 4.002 -6.838 -2.642 1.00 86.00 105 THR A O 1
ATOM 866 N N . ILE A 1 106 ? 4.106 -4.711 -1.903 1.00 90.62 106 ILE A N 1
ATOM 867 C CA . ILE A 1 106 ? 2.980 -4.220 -2.734 1.00 90.62 106 ILE A CA 1
ATOM 868 C C . ILE A 1 106 ? 3.161 -2.831 -3.344 1.00 90.62 106 ILE A C 1
ATOM 870 O O . ILE A 1 106 ? 2.307 -2.420 -4.118 1.00 90.62 106 ILE A O 1
ATOM 874 N N . ASN A 1 107 ? 4.163 -2.052 -2.938 1.00 90.00 107 ASN A N 1
ATOM 875 C CA . ASN A 1 107 ? 4.231 -0.642 -3.321 1.00 90.00 107 ASN A CA 1
ATOM 876 C C . ASN A 1 107 ? 5.681 -0.158 -3.267 1.00 90.00 107 ASN A C 1
ATOM 878 O O . ASN A 1 107 ? 6.119 0.425 -2.275 1.00 90.00 107 ASN A O 1
ATOM 882 N N . THR A 1 108 ? 6.431 -0.476 -4.321 1.00 91.94 108 THR A N 1
ATOM 883 C CA . THR A 1 108 ? 7.834 -0.079 -4.460 1.00 91.94 108 THR A CA 1
ATOM 884 C C . THR A 1 108 ? 7.953 1.190 -5.306 1.00 91.94 108 THR A C 1
ATOM 886 O O . THR A 1 108 ? 7.354 1.280 -6.378 1.00 91.94 108 THR A O 1
ATOM 889 N N . PHE A 1 109 ? 8.775 2.150 -4.875 1.00 90.69 109 PHE A N 1
ATOM 890 C CA . PHE A 1 109 ? 9.159 3.291 -5.713 1.00 90.69 109 PHE A CA 1
ATOM 891 C C . PHE A 1 109 ? 10.162 2.885 -6.816 1.00 90.69 109 PHE A C 1
ATOM 893 O O . PHE A 1 109 ? 11.005 2.019 -6.577 1.00 90.69 109 PHE A O 1
ATOM 900 N N . PRO A 1 110 ? 10.123 3.498 -8.015 1.00 91.75 110 PRO A N 1
ATOM 901 C CA . PRO A 1 110 ? 10.959 3.094 -9.152 1.00 91.75 110 PRO A CA 1
ATOM 902 C C . PRO A 1 110 ? 12.466 3.049 -8.859 1.00 91.75 110 PRO A C 1
ATOM 904 O O . PRO A 1 110 ? 13.141 2.080 -9.201 1.00 91.75 110 PRO A O 1
ATOM 907 N N . ASP A 1 111 ? 12.987 4.057 -8.165 1.00 89.88 111 ASP A N 1
ATOM 908 C CA . ASP A 1 111 ? 14.399 4.195 -7.788 1.00 89.88 111 ASP A CA 1
ATOM 909 C C . ASP A 1 111 ? 14.878 3.122 -6.795 1.00 89.88 111 ASP A C 1
ATOM 911 O O . ASP A 1 111 ? 16.079 2.890 -6.655 1.00 89.88 111 ASP A O 1
ATOM 915 N N . ARG A 1 112 ? 13.940 2.443 -6.130 1.00 90.25 112 ARG A N 1
ATOM 916 C CA . ARG A 1 112 ? 14.193 1.366 -5.165 1.00 90.25 112 ARG A CA 1
ATOM 917 C C . ARG A 1 112 ? 13.866 -0.011 -5.714 1.00 90.25 112 ARG A C 1
ATOM 919 O O . ARG A 1 112 ? 14.037 -0.987 -4.997 1.00 90.25 112 ARG A O 1
ATOM 926 N N . TYR A 1 113 ? 13.394 -0.110 -6.952 1.00 92.00 113 TYR A N 1
ATOM 927 C CA . TYR A 1 113 ? 13.028 -1.387 -7.543 1.00 92.00 113 TYR A CA 1
ATOM 928 C C . TYR A 1 113 ? 14.152 -2.416 -7.422 1.00 92.00 113 TYR A C 1
ATOM 930 O O . TYR A 1 113 ? 15.272 -2.201 -7.893 1.00 92.00 113 TYR A O 1
ATOM 938 N N . ILE A 1 114 ? 13.813 -3.568 -6.848 1.00 90.62 114 ILE A N 1
ATOM 939 C CA . ILE A 1 114 ? 14.635 -4.769 -6.925 1.00 90.62 114 ILE A CA 1
ATOM 940 C C . ILE A 1 114 ? 13.875 -5.859 -7.670 1.00 90.62 114 ILE A C 1
ATOM 942 O O . ILE A 1 114 ? 12.644 -5.913 -7.716 1.00 90.62 114 I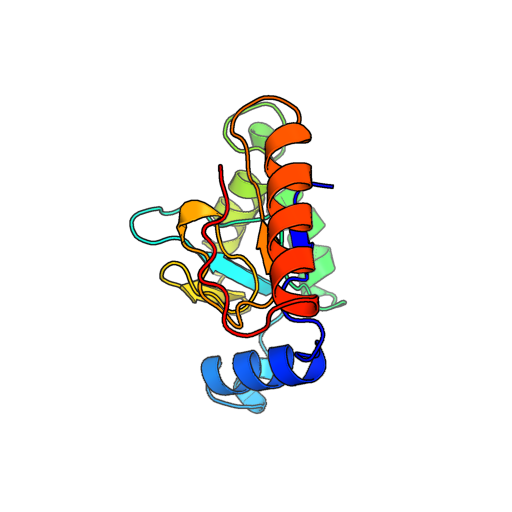LE A O 1
ATOM 946 N N . ARG A 1 115 ? 14.627 -6.761 -8.298 1.00 88.75 115 ARG A N 1
ATOM 947 C CA . ARG A 1 115 ? 14.025 -7.845 -9.068 1.00 88.75 115 ARG A CA 1
ATOM 948 C C . ARG A 1 115 ? 13.181 -8.741 -8.162 1.00 88.75 115 ARG A C 1
ATOM 950 O O . ARG A 1 115 ? 13.677 -9.275 -7.175 1.00 88.75 115 ARG A O 1
ATOM 957 N N . GLY A 1 116 ? 11.942 -8.979 -8.581 1.00 88.75 116 GLY A N 1
ATOM 958 C CA . GLY A 1 116 ? 10.984 -9.816 -7.860 1.00 88.75 116 GLY A CA 1
ATOM 959 C C . GLY A 1 116 ? 9.927 -9.022 -7.097 1.00 88.75 116 GLY A C 1
ATOM 960 O O . GLY A 1 116 ? 8.937 -9.628 -6.677 1.00 88.75 116 GLY A O 1
ATOM 961 N N . ASP A 1 117 ? 10.088 -7.701 -6.989 1.00 92.56 117 ASP A N 1
ATOM 962 C CA . ASP A 1 117 ? 9.062 -6.806 -6.459 1.00 92.56 117 ASP A CA 1
ATOM 963 C C . ASP A 1 117 ? 7.758 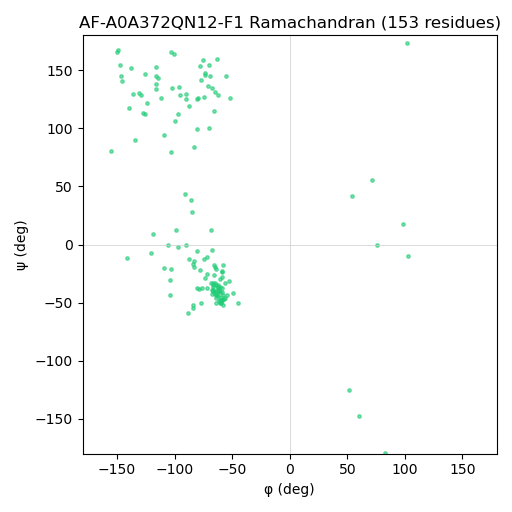-6.967 -7.223 1.00 92.56 117 ASP A C 1
ATOM 965 O O . ASP A 1 117 ? 7.751 -7.243 -8.428 1.00 92.56 117 ASP A O 1
ATOM 969 N N . PHE A 1 118 ? 6.643 -6.841 -6.508 1.00 93.88 118 PHE A N 1
ATOM 970 C CA . PHE A 1 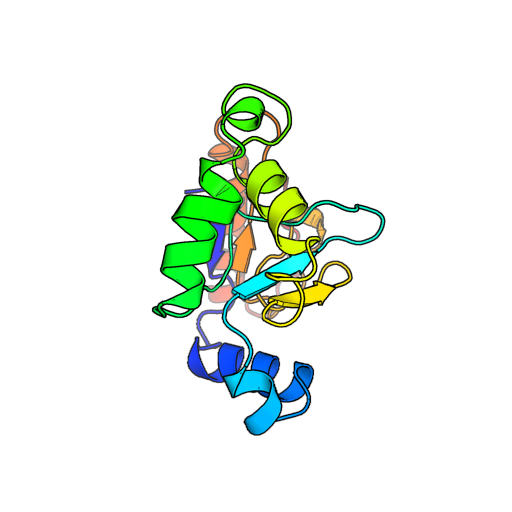118 ? 5.350 -7.189 -7.076 1.00 93.88 118 PHE A CA 1
ATOM 971 C C . PHE A 1 118 ? 4.739 -6.055 -7.895 1.00 93.88 118 PHE A C 1
ATOM 973 O O . PHE A 1 118 ? 4.365 -6.269 -9.049 1.00 93.88 118 PHE A O 1
ATOM 980 N N . ILE A 1 119 ? 4.657 -4.864 -7.305 1.00 93.94 119 ILE A N 1
ATOM 981 C CA . ILE A 1 119 ? 4.075 -3.670 -7.917 1.00 93.94 119 ILE A CA 1
ATOM 982 C C . ILE A 1 119 ? 5.053 -2.518 -7.728 1.00 93.94 119 ILE A C 1
ATOM 984 O O . ILE A 1 119 ? 5.492 -2.242 -6.608 1.00 93.94 119 ILE A O 1
ATOM 988 N N . VAL A 1 120 ? 5.337 -1.824 -8.824 1.00 93.94 120 VAL A N 1
ATOM 989 C CA . VAL A 1 120 ? 6.052 -0.549 -8.808 1.00 93.94 120 VAL A CA 1
ATOM 990 C C . VAL A 1 120 ? 5.042 0.568 -9.001 1.00 93.94 120 VAL A C 1
ATOM 992 O O . VAL A 1 120 ? 4.173 0.472 -9.867 1.00 93.94 120 VAL A O 1
ATOM 995 N N . HIS A 1 121 ? 5.159 1.617 -8.195 1.00 93.81 121 HIS A N 1
ATOM 996 C CA . HIS A 1 121 ? 4.264 2.764 -8.188 1.00 93.81 121 HIS A CA 1
ATOM 997 C C . HIS A 1 121 ? 5.056 4.063 -8.359 1.00 93.81 121 HIS A C 1
ATOM 999 O O . HIS A 1 121 ? 5.824 4.478 -7.492 1.00 93.81 121 HIS A O 1
ATOM 1005 N N . TYR A 1 122 ? 4.847 4.707 -9.500 1.00 92.44 122 TYR A N 1
ATOM 1006 C CA . TYR A 1 122 ? 5.330 6.039 -9.823 1.00 92.44 122 TYR A CA 1
ATOM 1007 C C . TYR A 1 122 ? 4.394 7.049 -9.166 1.00 92.44 122 TYR A C 1
ATOM 1009 O O . TYR A 1 122 ? 3.329 7.319 -9.698 1.00 92.44 122 TYR A O 1
ATOM 1017 N N . ALA A 1 123 ? 4.771 7.598 -8.015 1.00 86.38 123 ALA A N 1
ATOM 1018 C CA . ALA A 1 123 ? 3.955 8.579 -7.299 1.00 86.38 123 ALA A CA 1
ATOM 1019 C C . ALA A 1 123 ? 4.518 9.998 -7.510 1.00 86.38 123 ALA A C 1
ATOM 1021 O O . ALA A 1 123 ? 5.271 10.476 -6.657 1.00 86.38 123 ALA A O 1
ATOM 1022 N N . PRO A 1 124 ? 4.250 10.671 -8.647 1.00 81.88 124 PRO A N 1
ATOM 1023 C CA . PRO A 1 124 ? 4.780 12.007 -8.881 1.00 81.88 124 PRO A CA 1
ATOM 1024 C C . PRO A 1 124 ? 4.121 13.020 -7.943 1.00 81.88 124 PRO A C 1
ATOM 1026 O O . PRO A 1 124 ? 2.922 12.957 -7.677 1.00 81.88 124 PRO A O 1
ATOM 1029 N N . GLU A 1 125 ? 4.887 14.015 -7.500 1.00 74.12 125 GLU A N 1
ATOM 1030 C CA . GLU A 1 125 ? 4.332 15.137 -6.733 1.00 74.12 125 GLU A CA 1
ATOM 1031 C C . GLU A 1 125 ? 3.423 16.025 -7.599 1.00 74.12 125 GLU A C 1
ATOM 1033 O O . GLU A 1 125 ? 2.437 16.579 -7.112 1.00 74.12 125 GLU A O 1
ATOM 1038 N N . LEU A 1 126 ? 3.739 16.156 -8.895 1.00 76.12 126 LEU A N 1
ATOM 1039 C CA . LEU A 1 126 ? 3.003 16.975 -9.856 1.00 76.12 126 LEU A CA 1
ATOM 1040 C C . LEU A 1 126 ? 3.000 16.337 -11.252 1.00 76.12 126 LEU A C 1
ATOM 1042 O O . LEU A 1 126 ? 4.020 15.851 -11.735 1.00 76.12 126 LEU A O 1
ATOM 1046 N N . GLY A 1 127 ? 1.860 16.438 -11.940 1.00 83.94 127 GLY A N 1
ATOM 1047 C CA . GLY A 1 127 ? 1.718 16.049 -13.344 1.00 83.94 127 GLY A CA 1
ATOM 1048 C C . GLY A 1 127 ? 1.479 14.555 -13.580 1.00 83.94 127 GLY A C 1
ATOM 1049 O O . GLY A 1 127 ? 1.348 13.757 -12.657 1.00 83.94 127 GLY A O 1
ATOM 1050 N N . CYS A 1 128 ? 1.363 14.185 -14.856 1.00 88.19 128 CYS A N 1
ATOM 1051 C CA . CYS A 1 128 ? 1.193 12.797 -15.274 1.00 88.19 128 CYS A CA 1
ATOM 1052 C C . CYS A 1 128 ? 2.571 12.154 -15.514 1.00 88.19 128 CYS A C 1
ATOM 1054 O O . CYS A 1 128 ? 3.317 12.666 -16.351 1.00 88.19 128 CYS A O 1
ATOM 1056 N N . PRO A 1 129 ? 2.908 11.017 -14.874 1.00 90.94 129 PRO A N 1
ATOM 1057 C CA . PRO A 1 129 ? 4.220 10.384 -15.001 1.00 90.94 129 PRO A CA 1
ATOM 1058 C C . PRO A 1 129 ? 4.279 9.456 -16.230 1.00 90.94 129 PRO A C 1
ATOM 1060 O O . PRO A 1 129 ? 4.844 8.368 -16.170 1.00 90.94 129 PRO A O 1
ATOM 1063 N N . ALA A 1 130 ? 3.661 9.840 -17.352 1.00 91.94 130 ALA A N 1
ATOM 1064 C CA . ALA A 1 130 ? 3.508 8.957 -18.512 1.00 91.94 130 ALA A CA 1
ATOM 1065 C C . ALA A 1 130 ? 4.861 8.489 -19.076 1.00 91.94 130 ALA A C 1
ATOM 1067 O O . ALA A 1 130 ? 5.085 7.290 -19.230 1.00 91.94 130 ALA A O 1
ATOM 1068 N N . ASP A 1 131 ? 5.779 9.422 -19.328 1.00 92.56 131 ASP A N 1
ATOM 1069 C CA . ASP A 1 131 ? 7.111 9.126 -19.861 1.00 92.56 131 ASP A CA 1
ATOM 1070 C C . ASP A 1 131 ? 7.927 8.163 -18.980 1.00 92.56 131 ASP A C 1
ATOM 1072 O O . ASP A 1 131 ? 8.427 7.159 -19.506 1.00 92.56 131 ASP A O 1
ATOM 1076 N N . PRO A 1 132 ? 8.095 8.411 -17.665 1.00 93.00 132 PRO A N 1
ATOM 1077 C CA . PRO A 1 132 ? 8.857 7.504 -16.814 1.00 93.00 132 PRO A CA 1
ATOM 1078 C C . PRO A 1 132 ? 8.166 6.140 -16.647 1.00 93.00 132 PRO A C 1
ATOM 1080 O O . PRO A 1 132 ? 8.857 5.119 -16.687 1.00 93.00 132 PRO A O 1
ATOM 1083 N N . VAL A 1 133 ? 6.827 6.084 -16.605 1.00 94.06 133 VAL A N 1
ATOM 1084 C CA . VAL A 1 133 ? 6.068 4.817 -16.597 1.00 94.06 133 VAL A CA 1
ATOM 1085 C C . VAL A 1 133 ? 6.320 4.006 -17.871 1.00 94.06 133 VAL A C 1
ATOM 1087 O O . VAL A 1 133 ? 6.645 2.821 -17.791 1.00 94.06 133 VAL A O 1
ATOM 1090 N N . LEU A 1 134 ? 6.221 4.623 -19.055 1.00 94.12 134 LEU A N 1
ATOM 1091 C CA . LEU A 1 134 ? 6.456 3.940 -20.334 1.00 94.12 134 LEU A CA 1
ATOM 1092 C C . LEU A 1 134 ? 7.894 3.418 -20.447 1.00 94.12 134 LEU A C 1
ATOM 1094 O O . LEU A 1 134 ? 8.115 2.293 -20.905 1.00 94.12 134 LEU A O 1
ATOM 1098 N N . LYS A 1 135 ? 8.879 4.195 -19.979 1.00 93.62 135 LYS A N 1
ATOM 1099 C CA . LYS A 1 135 ? 10.277 3.746 -19.901 1.00 93.62 135 LYS A CA 1
ATOM 1100 C C . LYS A 1 135 ? 10.430 2.563 -18.945 1.00 93.62 135 LYS A C 1
ATOM 1102 O O . LYS A 1 135 ? 11.104 1.597 -19.299 1.00 93.62 135 LYS A O 1
ATOM 1107 N N . GLY A 1 136 ? 9.788 2.606 -17.776 1.00 93.12 136 GLY A N 1
ATOM 1108 C CA . GLY A 1 136 ? 9.782 1.504 -16.814 1.00 93.12 136 GLY A CA 1
ATOM 1109 C C . GLY A 1 136 ? 9.214 0.213 -17.408 1.00 93.12 136 GLY A C 1
ATOM 1110 O O . GLY A 1 136 ? 9.865 -0.831 -17.363 1.00 93.12 136 GLY A O 1
ATOM 1111 N N . LEU A 1 137 ? 8.059 0.296 -18.073 1.00 93.12 137 LEU A N 1
ATOM 1112 C CA . LEU A 1 137 ? 7.448 -0.833 -18.783 1.00 93.12 137 LEU A CA 1
ATOM 1113 C C . LEU A 1 137 ? 8.367 -1.398 -19.877 1.00 93.12 137 LEU A C 1
ATOM 1115 O O . LEU A 1 137 ? 8.506 -2.615 -20.001 1.00 93.12 137 LEU A O 1
ATOM 1119 N N . SER A 1 138 ? 9.052 -0.536 -20.636 1.00 93.19 138 SER A N 1
ATOM 1120 C CA . SER A 1 138 ? 10.032 -0.980 -21.633 1.00 93.19 138 SER A CA 1
ATOM 1121 C C . SER A 1 138 ? 11.201 -1.738 -20.998 1.00 93.19 138 SER A C 1
ATOM 1123 O O . SER A 1 138 ? 11.661 -2.719 -21.577 1.00 93.19 138 SER A O 1
ATOM 1125 N N . LYS A 1 139 ? 11.684 -1.320 -19.820 1.00 91.81 139 LYS A N 1
ATOM 1126 C CA . LYS A 1 139 ? 12.747 -2.031 -19.090 1.00 91.81 139 LYS A CA 1
ATOM 1127 C C . LYS A 1 139 ? 12.287 -3.399 -18.593 1.00 91.81 139 LYS A C 1
ATOM 1129 O O . LYS A 1 139 ? 13.067 -4.344 -18.643 1.00 91.81 139 LYS A O 1
ATOM 1134 N N . LEU A 1 140 ? 11.033 -3.535 -18.165 1.00 89.75 140 LEU A N 1
ATOM 1135 C CA . LEU A 1 140 ? 10.485 -4.844 -17.798 1.00 89.75 140 LEU A CA 1
ATOM 1136 C C . LEU A 1 140 ? 10.385 -5.782 -18.991 1.00 89.75 140 LEU A C 1
ATOM 1138 O O . LEU A 1 140 ? 10.739 -6.948 -18.870 1.00 89.75 140 LEU A O 1
ATOM 1142 N N . LYS A 1 141 ? 9.971 -5.274 -20.154 1.00 90.31 141 LYS A N 1
ATOM 1143 C CA . LYS A 1 141 ? 9.957 -6.073 -21.382 1.00 90.31 141 LYS A CA 1
ATOM 1144 C C . LYS A 1 141 ? 11.354 -6.602 -21.726 1.00 90.31 141 LYS A C 1
ATOM 1146 O O . LYS A 1 141 ? 11.498 -7.757 -22.108 1.00 90.31 141 LYS A O 1
ATOM 1151 N N . MET A 1 142 ? 12.402 -5.808 -21.489 1.00 89.62 142 MET A N 1
ATOM 1152 C CA . MET A 1 142 ? 13.781 -6.289 -21.644 1.00 89.62 142 MET A CA 1
ATOM 1153 C C . MET A 1 142 ? 14.115 -7.465 -20.715 1.00 89.62 142 MET A C 1
ATOM 1155 O O . MET A 1 142 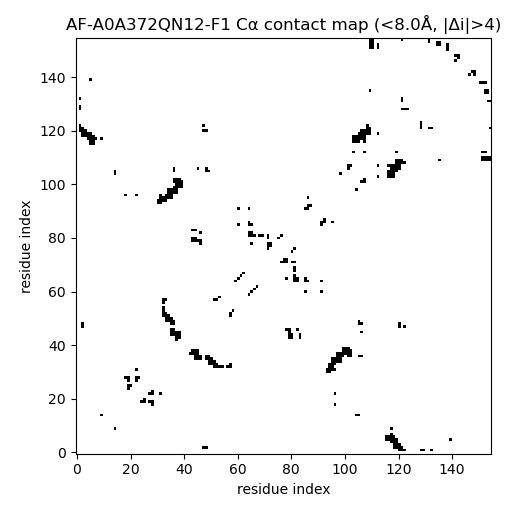? 14.946 -8.285 -21.084 1.00 89.62 142 MET A O 1
ATOM 1159 N N . LEU A 1 143 ? 13.501 -7.572 -19.529 1.00 87.19 143 LEU A N 1
ATOM 1160 C CA . LEU A 1 143 ? 13.678 -8.735 -18.648 1.00 87.19 143 LEU A CA 1
ATOM 1161 C C . LEU A 1 143 ? 12.949 -9.981 -19.163 1.00 87.19 143 LEU A C 1
ATOM 1163 O O . LEU A 1 143 ? 13.399 -11.089 -18.889 1.00 87.19 143 LEU A O 1
ATOM 1167 N N . GLU A 1 144 ? 11.845 -9.817 -19.896 1.00 85.00 144 GLU A N 1
ATOM 1168 C CA . GLU A 1 144 ? 11.165 -10.935 -20.564 1.00 85.00 144 GLU A CA 1
ATOM 1169 C C . GLU A 1 144 ? 12.047 -11.508 -21.688 1.00 85.00 144 GLU A C 1
ATOM 1171 O O . GLU A 1 144 ? 12.139 -12.723 -21.849 1.00 85.00 144 GLU A O 1
ATOM 1176 N N . GLU A 1 145 ? 12.742 -10.638 -22.426 1.00 88.56 145 GLU A N 1
ATOM 1177 C CA . GLU A 1 145 ? 13.638 -11.012 -23.531 1.00 88.56 145 GLU A CA 1
ATOM 1178 C C . GLU A 1 145 ? 15.022 -11.479 -23.045 1.00 88.56 145 GLU A C 1
ATOM 1180 O O . GLU A 1 145 ? 15.612 -12.405 -23.603 1.00 88.56 145 GLU A O 1
ATOM 1185 N N . ASN A 1 146 ? 15.546 -10.855 -21.989 1.00 89.50 146 ASN A N 1
ATOM 1186 C CA . ASN A 1 146 ? 16.811 -11.198 -21.350 1.00 89.50 146 ASN A CA 1
ATOM 1187 C C . ASN A 1 146 ? 16.645 -11.230 -19.821 1.00 89.50 146 ASN A C 1
ATOM 1189 O O . ASN A 1 146 ? 16.922 -10.234 -19.138 1.00 89.50 146 ASN A O 1
ATOM 1193 N N . PRO A 1 147 ? 16.292 -12.398 -19.254 1.00 85.56 147 PRO A N 1
ATOM 1194 C CA . PRO A 1 147 ? 16.084 -12.557 -17.818 1.00 85.56 147 PRO A CA 1
ATOM 1195 C C . PRO A 1 147 ? 17.295 -12.200 -16.956 1.00 85.56 147 PRO A C 1
ATOM 1197 O O . PRO A 1 147 ? 17.143 -11.961 -15.764 1.00 85.56 147 PRO A O 1
ATOM 1200 N N . ASN A 1 148 ? 18.504 -12.129 -17.516 1.00 86.94 148 ASN A N 1
ATOM 1201 C CA . ASN A 1 148 ? 19.725 -11.808 -16.777 1.00 86.94 148 ASN A CA 1
ATOM 1202 C C . ASN A 1 148 ? 20.130 -10.328 -16.881 1.00 86.94 148 ASN A C 1
ATOM 1204 O O . ASN A 1 148 ? 21.096 -9.923 -16.239 1.00 86.94 148 ASN A O 1
ATOM 1208 N N . ALA A 1 149 ? 19.394 -9.500 -17.630 1.00 88.38 149 ALA A N 1
ATOM 1209 C CA . ALA A 1 149 ? 19.705 -8.081 -17.776 1.00 88.38 149 ALA A CA 1
ATOM 1210 C C . ALA A 1 149 ? 19.569 -7.324 -16.445 1.00 88.38 149 ALA A C 1
ATOM 1212 O O . ALA A 1 149 ? 18.550 -7.420 -15.761 1.00 88.38 149 ALA A O 1
ATOM 1213 N N . ASN A 1 150 ? 20.571 -6.524 -16.086 1.00 86.88 150 ASN A N 1
ATOM 1214 C CA . ASN A 1 150 ? 20.432 -5.600 -14.967 1.00 86.88 150 ASN A CA 1
ATOM 1215 C C . ASN A 1 150 ? 19.649 -4.363 -15.428 1.00 86.88 150 ASN A C 1
ATOM 1217 O O . ASN A 1 150 ? 20.021 -3.737 -16.423 1.00 86.88 150 ASN A O 1
ATOM 1221 N N . ILE A 1 151 ? 18.569 -4.020 -14.727 1.00 88.88 151 ILE A N 1
ATOM 1222 C CA . ILE A 1 151 ? 17.746 -2.853 -15.051 1.00 88.88 151 ILE A CA 1
ATOM 1223 C C . ILE A 1 151 ? 17.605 -1.953 -13.830 1.00 88.88 151 ILE A C 1
ATOM 1225 O O . ILE A 1 151 ? 17.515 -2.425 -12.701 1.00 88.88 151 ILE A O 1
ATOM 1229 N N . THR A 1 152 ? 17.522 -0.657 -14.087 1.00 89.75 152 THR A N 1
ATOM 1230 C CA . THR A 1 152 ? 17.035 0.343 -13.142 1.00 89.75 152 THR A CA 1
ATOM 1231 C C . THR A 1 152 ? 15.773 0.961 -13.725 1.00 89.75 152 THR A C 1
ATOM 1233 O O . THR A 1 152 ? 15.650 1.097 -14.951 1.00 89.75 152 THR A O 1
ATOM 1236 N N . LEU A 1 153 ? 14.815 1.295 -12.864 1.00 90.06 153 LEU A N 1
ATOM 1237 C CA . LEU A 1 153 ? 13.613 2.000 -13.285 1.00 90.06 153 LEU A CA 1
ATOM 1238 C C . LEU A 1 153 ? 13.829 3.503 -13.065 1.00 90.06 153 LEU A C 1
ATOM 1240 O O . LEU A 1 153 ? 14.269 3.896 -11.985 1.00 90.06 153 LEU A O 1
ATOM 1244 N N . PRO A 1 154 ? 13.589 4.346 -14.082 1.00 84.44 154 PRO A N 1
ATOM 1245 C CA . PRO A 1 154 ? 13.687 5.790 -13.908 1.00 84.44 154 PRO A CA 1
ATOM 1246 C C . PRO A 1 154 ? 12.534 6.283 -13.030 1.00 84.44 154 PRO A C 1
ATOM 1248 O O . PRO A 1 154 ? 11.484 5.642 -13.024 1.00 84.44 154 PRO A O 1
ATOM 1251 N N . PHE A 1 155 ? 12.729 7.412 -12.347 1.00 79.50 155 PHE A N 1
ATOM 1252 C CA . PHE A 1 155 ? 11.645 8.224 -11.788 1.00 79.50 155 PHE A CA 1
ATOM 1253 C C . PHE A 1 155 ? 11.249 9.312 -12.791 1.00 79.50 155 PHE A C 1
ATOM 1255 O O . PHE A 1 155 ? 12.156 9.803 -13.507 1.00 79.50 155 PHE A O 1
#

Mean predicted aligned error: 4.17 Å

Foldseek 3Di:
DFKDWLAPVDDVVNLLVVLQVLLVHDVSLVLAFKEWEDAPPDLFTDPPWIGGHPDPLRVCCVVVQQVVPVVQCPDDPRSRVSSSVSCVDPSNVSRYHYCYHQNLSIEHDQQRDDPPRTMYGDDDPDDDPVVLSVQQVVQSVVCVVPVPDDDGRDD